Protein AF-A0A955BBE0-F1 (afdb_monomer_lite)

Radius of gyration: 16.42 Å; chains: 1; bounding box: 40×40×35 Å

Structure (mmCIF, N/CA/C/O backbone):
data_AF-A0A955B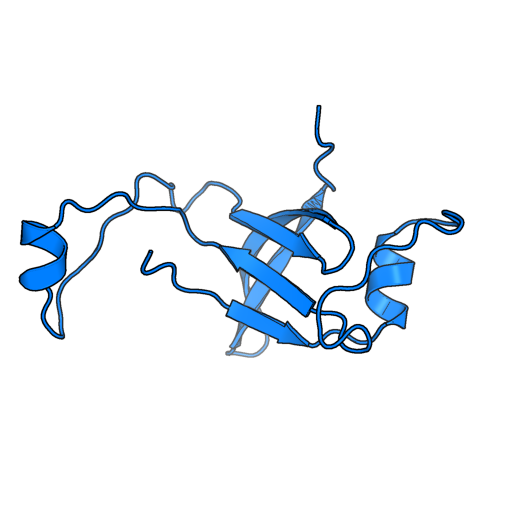BE0-F1
#
_entry.id   AF-A0A955BBE0-F1
#
loop_
_atom_site.group_PDB
_atom_site.id
_atom_site.type_symbol
_atom_site.label_atom_id
_atom_site.label_alt_id
_atom_site.label_comp_id
_atom_site.label_asym_id
_atom_site.label_entity_id
_atom_site.label_seq_id
_atom_site.pdbx_PDB_ins_code
_atom_site.Cartn_x
_atom_site.Cartn_y
_atom_site.Cartn_z
_atom_site.occupancy
_atom_site.B_iso_or_equiv
_atom_site.auth_seq_id
_atom_site.auth_comp_id
_atom_site.auth_asym_id
_atom_site.auth_atom_id
_atom_site.pdbx_PDB_model_num
ATOM 1 N N . ASP A 1 1 ? 2.614 13.674 5.579 1.00 42.16 1 ASP A N 1
ATOM 2 C CA . ASP A 1 1 ? 2.360 12.401 4.879 1.00 42.16 1 ASP A CA 1
ATOM 3 C C . ASP A 1 1 ? 2.044 11.281 5.849 1.00 42.16 1 ASP A C 1
ATOM 5 O O . ASP A 1 1 ? 2.932 10.797 6.539 1.00 42.16 1 ASP A O 1
ATOM 9 N N . ALA A 1 2 ? 0.774 10.891 5.936 1.00 33.00 2 ALA A N 1
ATOM 10 C CA . ALA A 1 2 ? 0.341 9.719 6.693 1.00 33.00 2 ALA A CA 1
ATOM 11 C C . ALA A 1 2 ? -0.046 8.607 5.707 1.00 33.00 2 ALA A C 1
ATOM 13 O O . ALA A 1 2 ? -1.219 8.302 5.515 1.00 33.00 2 ALA A O 1
ATOM 14 N N . ALA A 1 3 ? 0.953 8.032 5.036 1.00 38.94 3 ALA A N 1
ATOM 15 C CA . ALA A 1 3 ? 0.762 6.855 4.198 1.00 38.94 3 ALA A CA 1
ATOM 16 C C . ALA A 1 3 ? 0.893 5.593 5.062 1.00 38.94 3 ALA A C 1
ATOM 18 O O . ALA A 1 3 ? 1.896 5.391 5.750 1.00 38.94 3 ALA A O 1
ATOM 19 N N . GLY A 1 4 ? -0.124 4.731 5.035 1.00 35.12 4 GLY A N 1
ATOM 20 C CA . GLY A 1 4 ? -0.037 3.401 5.633 1.00 35.12 4 GLY A CA 1
ATOM 21 C C . GLY A 1 4 ? 0.983 2.561 4.867 1.00 35.12 4 GLY A C 1
ATOM 22 O O . GLY A 1 4 ? 0.684 2.071 3.780 1.00 35.12 4 GLY A O 1
ATOM 23 N N . ARG A 1 5 ? 2.185 2.406 5.427 1.00 45.22 5 ARG A N 1
ATOM 24 C CA . ARG A 1 5 ? 3.287 1.646 4.832 1.00 45.22 5 ARG A CA 1
ATOM 25 C C . ARG A 1 5 ? 3.355 0.246 5.441 1.00 45.22 5 ARG A C 1
ATOM 27 O O . ARG A 1 5 ? 3.431 0.090 6.658 1.00 45.22 5 ARG A O 1
ATOM 34 N N . LEU A 1 6 ? 3.309 -0.775 4.589 1.00 46.03 6 LEU A N 1
ATOM 35 C CA . LEU A 1 6 ? 3.595 -2.160 4.963 1.00 46.03 6 LEU A CA 1
ATOM 36 C C . LEU A 1 6 ? 5.000 -2.508 4.473 1.00 46.03 6 LEU A C 1
ATOM 38 O O . LEU A 1 6 ? 5.219 -2.624 3.269 1.00 46.03 6 LEU A O 1
ATOM 42 N N . ASP A 1 7 ? 5.932 -2.676 5.409 1.00 55.00 7 ASP A N 1
ATOM 43 C CA . ASP A 1 7 ? 7.294 -3.125 5.123 1.00 55.00 7 ASP A CA 1
ATOM 44 C C . ASP A 1 7 ? 7.431 -4.625 5.411 1.00 55.00 7 ASP A C 1
ATOM 46 O O . ASP A 1 7 ? 7.167 -5.098 6.521 1.00 55.00 7 ASP A O 1
ATOM 50 N N . TRP A 1 8 ? 7.882 -5.385 4.412 1.00 56.72 8 TRP A N 1
ATOM 51 C CA . TRP A 1 8 ? 8.303 -6.774 4.592 1.00 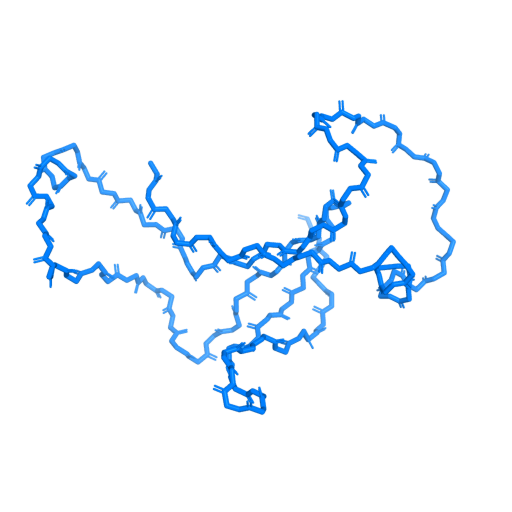56.72 8 TRP A CA 1
ATOM 52 C C . TRP A 1 8 ? 9.811 -6.898 4.397 1.00 56.72 8 TRP A C 1
ATOM 54 O O . TRP A 1 8 ? 10.351 -6.449 3.388 1.00 56.72 8 TRP A O 1
ATOM 64 N N . ALA A 1 9 ? 10.487 -7.564 5.335 1.00 56.72 9 ALA A N 1
ATOM 65 C CA . ALA A 1 9 ? 11.863 -8.009 5.144 1.00 56.72 9 ALA A CA 1
ATOM 66 C C . ALA A 1 9 ? 11.876 -9.262 4.256 1.00 56.72 9 ALA A C 1
ATOM 68 O O . ALA A 1 9 ? 11.284 -10.285 4.612 1.00 56.72 9 ALA A O 1
ATOM 69 N N . LEU A 1 10 ? 12.537 -9.182 3.101 1.00 56.06 10 LEU A N 1
ATOM 70 C CA . LEU A 1 10 ? 12.736 -10.308 2.194 1.00 56.06 10 LEU A CA 1
ATOM 71 C C . LEU A 1 10 ? 14.195 -10.792 2.251 1.00 56.06 10 LEU A C 1
ATOM 73 O O . LEU A 1 10 ? 15.112 -9.976 2.350 1.00 56.06 10 LEU A O 1
ATOM 77 N N . PRO A 1 11 ? 14.447 -12.110 2.147 1.00 60.34 11 PRO A N 1
ATOM 78 C CA . PRO A 1 11 ? 15.795 -12.634 1.941 1.00 60.34 11 PRO A CA 1
ATOM 79 C C . PRO A 1 11 ? 16.407 -12.122 0.628 1.00 60.34 11 PRO A C 1
ATOM 81 O O . PRO A 1 11 ? 15.725 -12.038 -0.396 1.00 60.34 11 PRO A O 1
ATOM 84 N N . VAL A 1 12 ? 17.710 -11.826 0.633 1.00 55.06 12 VAL A N 1
ATOM 85 C CA . VAL A 1 12 ? 18.421 -11.197 -0.500 1.00 55.06 12 VAL A CA 1
ATOM 86 C C . VAL A 1 12 ? 18.306 -11.991 -1.804 1.00 55.06 12 VAL A C 1
ATOM 88 O O . VAL A 1 12 ? 18.025 -11.447 -2.872 1.00 55.06 12 VAL A O 1
ATOM 91 N N . GLU A 1 13 ? 18.432 -13.303 -1.681 1.00 54.66 13 GLU A N 1
ATOM 92 C CA . GLU A 1 13 ? 18.268 -14.318 -2.723 1.00 54.66 13 GLU A CA 1
ATOM 93 C C . GLU A 1 13 ? 16.914 -14.251 -3.459 1.00 54.66 13 GLU A C 1
ATOM 95 O O . GLU A 1 13 ? 16.831 -14.576 -4.645 1.00 54.66 13 GLU A O 1
ATOM 100 N N . TRP A 1 14 ? 15.842 -13.799 -2.800 1.00 63.16 14 TRP A N 1
ATOM 101 C CA . TRP A 1 14 ? 14.526 -13.680 -3.434 1.00 63.16 14 TRP A CA 1
ATOM 102 C C . TRP A 1 14 ? 14.438 -12.458 -4.346 1.00 63.16 14 TRP A C 1
ATOM 104 O O . TRP A 1 14 ? 13.886 -12.561 -5.441 1.00 63.16 14 TRP A O 1
ATOM 114 N N . LEU A 1 15 ? 15.032 -11.327 -3.952 1.00 58.19 15 LEU A N 1
ATOM 115 C CA . LEU A 1 15 ? 15.087 -10.142 -4.813 1.00 58.19 15 LEU A CA 1
ATOM 116 C C . LEU A 1 15 ? 15.961 -10.378 -6.050 1.00 58.19 15 LEU A C 1
ATOM 118 O O . LEU A 1 15 ? 15.612 -9.897 -7.127 1.00 58.19 15 LEU A O 1
ATOM 122 N N . GLN A 1 16 ? 17.045 -11.150 -5.934 1.00 54.50 16 GLN A N 1
ATOM 123 C CA . GLN A 1 16 ? 17.904 -11.518 -7.070 1.00 54.50 16 GLN A CA 1
ATOM 124 C C . GLN A 1 16 ? 17.182 -12.425 -8.074 1.00 54.50 16 GLN A C 1
ATOM 126 O O . GLN A 1 16 ? 17.300 -12.241 -9.282 1.00 54.50 16 GLN A O 1
ATOM 131 N N . ARG A 1 17 ? 16.358 -13.363 -7.591 1.00 58.03 17 ARG A N 1
ATOM 132 C CA . ARG A 1 17 ? 15.523 -14.209 -8.461 1.00 58.03 17 ARG A CA 1
ATOM 133 C C . ARG A 1 17 ? 14.413 -13.427 -9.159 1.00 58.03 17 ARG A C 1
ATOM 135 O O . ARG A 1 17 ? 14.071 -13.765 -10.287 1.00 58.03 17 ARG A O 1
ATOM 142 N N . LEU A 1 18 ? 13.885 -12.384 -8.518 1.00 59.66 18 LEU A N 1
ATOM 143 C CA . LEU A 1 18 ? 12.947 -11.443 -9.138 1.00 59.66 18 LEU A CA 1
ATOM 144 C C . LEU A 1 18 ? 13.634 -10.483 -10.128 1.00 59.66 18 LEU A C 1
ATOM 146 O O . LEU A 1 18 ? 12.942 -9.860 -10.922 1.00 59.66 18 LEU A O 1
ATOM 150 N N . ALA A 1 19 ? 14.966 -10.336 -10.072 1.00 53.78 19 ALA A N 1
ATOM 151 C CA . ALA A 1 19 ? 15.726 -9.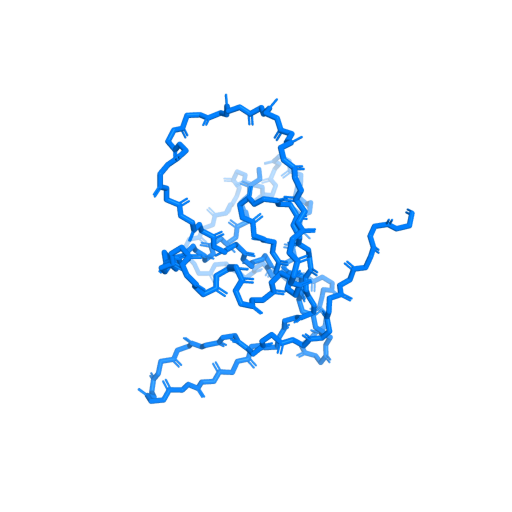394 -10.906 1.00 53.78 19 ALA A CA 1
ATOM 152 C C . ALA A 1 19 ? 16.030 -9.918 -12.302 1.00 53.78 19 ALA A C 1
ATOM 154 O O . ALA A 1 19 ? 16.398 -9.124 -13.151 1.00 53.78 19 ALA A O 1
ATOM 155 N N . GLY A 1 20 ? 15.881 -11.226 -12.530 1.00 43.28 20 GLY A N 1
ATOM 156 C CA . GLY A 1 20 ? 16.151 -11.833 -13.826 1.00 43.28 20 GLY A CA 1
ATOM 157 C C . GLY A 1 20 ? 17.540 -11.481 -14.364 1.00 43.28 20 GLY A C 1
ATOM 158 O O . GLY A 1 20 ? 17.630 -10.701 -15.292 1.00 43.28 20 GLY A O 1
ATOM 159 N N . SER A 1 21 ? 18.584 -12.143 -13.852 1.00 46.66 21 SER A N 1
ATOM 160 C CA . SER A 1 21 ? 19.934 -12.163 -14.445 1.00 46.66 21 SER A CA 1
ATOM 161 C C . SER A 1 21 ? 20.719 -10.838 -14.406 1.00 46.66 21 SER A C 1
ATOM 163 O O . SER A 1 21 ? 20.308 -9.834 -14.961 1.00 46.66 21 SER A O 1
ATOM 165 N N . GLU A 1 22 ? 21.891 -10.899 -13.764 1.00 48.62 22 GLU A N 1
ATOM 166 C CA . GLU A 1 22 ? 23.075 -10.034 -13.929 1.00 48.62 22 GLU A CA 1
ATOM 167 C C . GLU A 1 22 ? 22.835 -8.565 -14.338 1.00 48.62 22 GLU A C 1
ATOM 169 O O . GLU A 1 22 ? 22.886 -8.216 -15.513 1.00 48.62 22 GLU A O 1
ATOM 174 N N . ALA A 1 23 ? 22.688 -7.680 -13.348 1.00 39.00 23 ALA A N 1
ATOM 175 C CA . ALA A 1 23 ? 22.961 -6.257 -13.526 1.00 39.00 23 ALA A CA 1
ATOM 176 C C . ALA A 1 23 ? 24.075 -5.843 -12.557 1.00 39.00 23 ALA A C 1
ATOM 178 O O . ALA A 1 23 ? 23.952 -5.967 -11.336 1.00 39.00 23 ALA A O 1
ATOM 179 N N . GLU A 1 24 ? 25.196 -5.439 -13.147 1.00 39.53 24 GLU A N 1
ATOM 180 C CA . GLU A 1 24 ? 26.420 -4.997 -12.496 1.00 39.53 24 GLU A CA 1
ATOM 181 C C . GLU A 1 24 ? 26.246 -3.651 -11.766 1.00 39.53 24 GLU A C 1
ATOM 183 O O . GLU A 1 24 ? 25.490 -2.782 -12.189 1.00 39.53 24 GLU A O 1
ATOM 188 N N . HIS A 1 25 ? 26.986 -3.528 -10.658 1.00 46.59 25 HIS A N 1
ATOM 189 C CA . HIS A 1 25 ? 27.330 -2.351 -9.847 1.00 46.59 25 HIS A CA 1
ATOM 190 C C . HIS A 1 25 ? 26.776 -0.965 -10.242 1.00 46.59 25 HIS A C 1
ATOM 192 O O . HIS A 1 25 ? 27.215 -0.346 -11.210 1.00 46.59 25 HIS A O 1
ATOM 198 N N . GLY A 1 26 ? 25.983 -0.391 -9.332 1.00 34.12 26 GLY A N 1
ATOM 199 C CA . GLY A 1 26 ? 25.752 1.048 -9.201 1.00 34.12 26 GLY A CA 1
ATOM 200 C C . GLY A 1 26 ? 25.508 1.404 -7.732 1.00 34.12 26 GLY A C 1
ATOM 201 O O . GLY A 1 26 ? 24.522 0.980 -7.142 1.00 34.12 26 GLY A O 1
ATOM 202 N N . GLU A 1 27 ? 26.450 2.123 -7.128 1.00 41.09 27 GLU A N 1
ATOM 203 C CA . GLU A 1 27 ? 26.542 2.405 -5.694 1.00 41.09 27 GLU A CA 1
ATOM 204 C C . GLU A 1 27 ? 25.863 3.735 -5.330 1.00 41.09 27 GLU A C 1
ATOM 206 O O . GLU A 1 27 ? 26.300 4.776 -5.807 1.00 41.09 27 GLU A O 1
ATOM 211 N N . GLN A 1 28 ? 24.844 3.710 -4.458 1.00 38.53 28 GLN A N 1
ATOM 212 C CA . GLN A 1 28 ? 24.451 4.821 -3.572 1.00 38.53 28 GLN A CA 1
ATOM 213 C C . GLN A 1 28 ? 23.729 4.267 -2.327 1.00 38.53 28 GLN A C 1
ATOM 215 O O . GLN A 1 28 ? 22.593 3.806 -2.398 1.00 38.53 28 GLN A O 1
ATOM 220 N N . ALA A 1 29 ? 24.412 4.308 -1.178 1.00 37.09 29 ALA A N 1
ATOM 221 C CA . ALA A 1 29 ? 23.925 3.828 0.115 1.00 37.09 29 ALA A CA 1
ATOM 222 C C . ALA A 1 29 ? 23.355 4.974 0.975 1.00 37.09 29 ALA A C 1
ATOM 224 O O . ALA A 1 29 ? 24.083 5.880 1.383 1.00 37.09 29 ALA A O 1
ATOM 225 N N . GLY A 1 30 ? 22.054 4.901 1.279 1.00 36.66 30 GLY A N 1
ATOM 226 C CA . GLY A 1 30 ? 21.420 5.497 2.465 1.00 36.66 30 GLY A CA 1
ATOM 227 C C . GLY A 1 30 ? 21.328 4.457 3.598 1.00 36.66 30 GLY A C 1
ATOM 228 O O . GLY A 1 30 ? 21.516 3.266 3.338 1.00 36.66 30 GLY A O 1
ATOM 229 N N . PRO A 1 31 ? 21.109 4.870 4.860 1.00 41.53 31 PRO A N 1
ATOM 230 C CA . PRO A 1 31 ? 21.484 4.078 6.031 1.00 41.53 31 PRO A CA 1
ATOM 231 C C . PRO A 1 31 ? 20.666 2.777 6.160 1.00 41.53 31 PRO A C 1
ATOM 233 O O . PRO A 1 31 ? 19.454 2.781 5.970 1.00 41.53 31 PRO A O 1
ATOM 236 N N . ASP A 1 32 ? 21.384 1.695 6.498 1.00 42.12 32 ASP A N 1
ATOM 237 C CA . ASP A 1 32 ? 21.001 0.268 6.601 1.00 42.12 32 ASP A CA 1
ATOM 238 C C . ASP A 1 32 ? 20.867 -0.548 5.295 1.00 42.12 32 ASP A C 1
ATOM 240 O O . ASP A 1 32 ? 19.936 -1.322 5.081 1.00 42.12 32 ASP A O 1
ATOM 244 N N . SER A 1 33 ? 21.903 -0.486 4.451 1.00 46.53 33 SER A N 1
ATOM 245 C CA . SER A 1 33 ? 22.081 -1.292 3.222 1.00 46.53 33 SER A CA 1
ATOM 246 C C . SER A 1 33 ? 22.365 -2.801 3.437 1.00 46.53 33 SER A C 1
ATOM 248 O O . SER A 1 33 ? 23.159 -3.395 2.712 1.00 46.53 33 SER A O 1
ATOM 250 N N . SER A 1 34 ? 21.742 -3.451 4.425 1.00 47.91 34 SER A N 1
ATOM 251 C CA . SER A 1 34 ? 21.792 -4.924 4.583 1.00 47.91 34 SER A CA 1
ATOM 252 C C . SER A 1 34 ? 20.417 -5.592 4.616 1.00 47.91 34 SER A C 1
ATOM 254 O O . SER A 1 34 ? 20.321 -6.818 4.696 1.00 47.91 34 SER A O 1
ATOM 256 N N . ALA A 1 35 ? 19.347 -4.802 4.527 1.00 51.31 35 ALA A N 1
ATOM 257 C CA . ALA A 1 35 ? 17.989 -5.291 4.633 1.00 51.31 35 ALA A CA 1
ATOM 258 C C . ALA A 1 35 ? 17.211 -5.027 3.338 1.00 51.31 35 ALA A C 1
ATOM 260 O O . ALA A 1 35 ? 16.949 -3.899 2.928 1.00 51.31 35 ALA A O 1
ATOM 261 N N . ASN A 1 36 ? 16.846 -6.125 2.682 1.00 70.44 36 ASN A N 1
ATOM 262 C CA . ASN A 1 36 ? 16.141 -6.133 1.413 1.00 70.44 36 ASN A CA 1
ATOM 263 C C . ASN A 1 36 ? 14.637 -6.009 1.662 1.00 70.44 36 ASN A C 1
ATOM 265 O O . ASN A 1 36 ? 13.935 -7.005 1.841 1.00 70.44 36 ASN A O 1
ATOM 269 N N . TRP A 1 37 ? 14.143 -4.776 1.722 1.00 77.25 37 TRP A N 1
ATOM 270 C CA . TRP A 1 37 ? 12.727 -4.506 1.959 1.00 77.25 37 TRP A CA 1
ATOM 271 C C . TRP A 1 37 ? 11.931 -4.388 0.659 1.00 77.25 37 TRP A C 1
ATOM 273 O O . TRP A 1 37 ? 12.437 -3.936 -0.371 1.00 77.25 37 TRP A O 1
ATOM 283 N N . LEU A 1 38 ? 10.660 -4.780 0.734 1.00 84.38 38 LEU A N 1
ATOM 284 C CA . LEU A 1 38 ? 9.642 -4.453 -0.257 1.00 84.38 38 LEU A CA 1
ATOM 285 C C . LEU A 1 38 ? 8.590 -3.572 0.417 1.00 84.38 38 LEU A C 1
ATOM 287 O O . LEU A 1 38 ? 7.987 -3.987 1.410 1.00 84.38 38 LEU A O 1
ATOM 291 N N . SER A 1 39 ? 8.378 -2.384 -0.141 1.00 89.12 39 SER A N 1
ATOM 292 C CA . SER A 1 39 ? 7.333 -1.453 0.276 1.00 89.12 39 SER A CA 1
ATOM 293 C C . SER A 1 39 ? 6.158 -1.538 -0.690 1.00 89.12 39 SER A C 1
ATOM 295 O O . SER A 1 39 ? 6.355 -1.579 -1.905 1.00 89.12 39 SER A O 1
ATOM 297 N N . VAL A 1 40 ? 4.939 -1.555 -0.159 1.00 88.56 40 VAL A N 1
ATOM 298 C CA . VAL A 1 40 ? 3.708 -1.422 -0.946 1.00 88.56 40 VAL A CA 1
ATOM 299 C C . VAL A 1 40 ? 2.892 -0.296 -0.338 1.00 88.56 40 VAL A C 1
ATOM 301 O O . VAL A 1 40 ? 2.535 -0.351 0.841 1.00 88.56 40 VAL A O 1
ATOM 304 N N . GLU A 1 41 ? 2.602 0.715 -1.146 1.00 84.12 41 GLU A N 1
ATOM 305 C CA . GLU A 1 41 ? 1.781 1.855 -0.755 1.00 84.12 41 GLU A CA 1
ATOM 306 C C . GLU A 1 41 ? 0.366 1.681 -1.314 1.00 84.12 41 GLU A C 1
ATOM 308 O O . GLU A 1 41 ? 0.199 1.268 -2.462 1.00 84.12 41 GLU A O 1
ATOM 313 N N . LEU A 1 42 ? -0.656 1.945 -0.491 1.00 84.19 42 LEU A N 1
ATOM 314 C CA . LEU A 1 42 ? -2.056 1.831 -0.910 1.00 84.19 42 LEU A CA 1
ATOM 315 C C . LEU A 1 42 ? -2.422 2.944 -1.900 1.00 84.19 42 LEU A C 1
ATOM 317 O O . LEU A 1 42 ? -2.886 2.674 -3.000 1.00 84.19 42 LEU A O 1
ATOM 321 N N . ALA A 1 43 ? -2.244 4.191 -1.476 1.00 82.50 43 ALA A N 1
ATOM 322 C CA . ALA A 1 43 ? -2.294 5.368 -2.325 1.00 82.50 43 ALA A CA 1
ATOM 323 C C . ALA A 1 43 ? -1.837 6.594 -1.528 1.00 82.50 43 ALA A C 1
ATOM 325 O O . ALA A 1 43 ? -2.138 6.671 -0.329 1.00 82.50 43 ALA A O 1
ATOM 326 N N . PRO A 1 44 ? -1.203 7.571 -2.190 1.00 80.56 44 PRO A N 1
ATOM 327 C CA . PRO A 1 44 ? -0.996 8.879 -1.597 1.00 80.56 44 PRO A CA 1
ATOM 328 C C . PRO A 1 44 ? -2.344 9.591 -1.424 1.00 80.56 44 PRO A C 1
ATOM 330 O O . PRO A 1 44 ? -3.235 9.487 -2.269 1.00 80.56 44 PRO A O 1
ATOM 333 N N . VAL A 1 45 ? -2.484 10.343 -0.332 1.00 84.06 45 VAL A N 1
ATOM 334 C CA . VAL A 1 45 ? -3.643 11.206 -0.067 1.00 84.06 45 VAL A CA 1
ATOM 335 C C . VAL A 1 45 ? -3.132 12.574 0.348 1.00 84.06 45 VAL A C 1
ATOM 337 O O 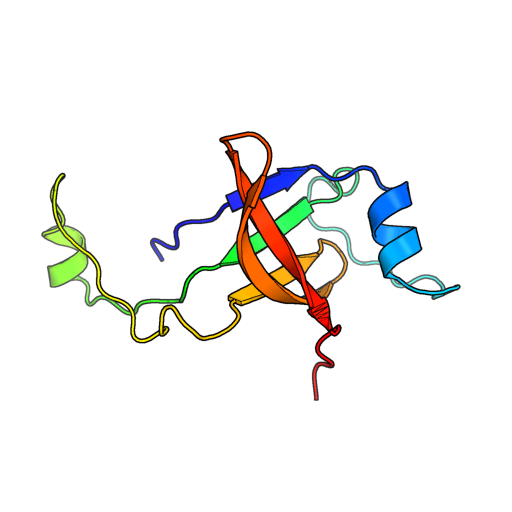. VAL A 1 45 ? -2.334 12.684 1.279 1.00 84.06 45 VAL A O 1
ATOM 340 N N . ALA A 1 46 ? -3.604 13.616 -0.332 1.00 81.88 46 ALA A N 1
ATOM 341 C CA . ALA A 1 46 ? -3.349 14.990 0.067 1.00 81.88 46 ALA A CA 1
ATOM 342 C C . ALA A 1 46 ? -4.431 15.438 1.056 1.00 81.88 46 ALA A C 1
ATOM 344 O O . ALA A 1 46 ? -5.618 15.419 0.734 1.00 81.88 46 ALA A O 1
ATOM 345 N N . LEU A 1 47 ? -4.007 15.850 2.247 1.00 83.81 47 LEU A N 1
ATOM 346 C CA . LEU A 1 47 ? -4.854 16.496 3.245 1.00 83.81 47 LEU A CA 1
ATOM 347 C C . LEU A 1 47 ? -4.342 17.919 3.455 1.00 83.81 47 LEU A C 1
ATOM 349 O O . LEU A 1 47 ? -3.128 18.139 3.456 1.00 83.81 47 LEU A O 1
ATOM 353 N N . ASP A 1 48 ? -5.254 18.873 3.626 1.00 85.12 48 ASP A N 1
ATOM 354 C CA . ASP A 1 48 ? -4.869 20.194 4.113 1.00 85.12 48 ASP A CA 1
ATOM 355 C C . ASP A 1 48 ? -4.538 20.152 5.615 1.00 85.12 48 ASP A C 1
ATOM 357 O O . ASP A 1 48 ? -4.807 19.171 6.316 1.00 85.12 48 ASP A O 1
ATOM 361 N N . GLU A 1 49 ? -3.896 21.214 6.098 1.00 85.31 49 GLU A N 1
ATOM 362 C CA . GLU A 1 49 ? -3.422 21.309 7.482 1.00 85.31 49 GLU A CA 1
ATOM 363 C C . GLU A 1 49 ? -4.575 21.176 8.487 1.00 85.31 49 GLU A C 1
ATOM 365 O O . GLU A 1 49 ? -4.476 20.403 9.437 1.00 85.31 49 GLU A O 1
ATOM 370 N N . ALA A 1 50 ? -5.707 21.834 8.220 1.00 84.75 50 ALA A N 1
ATOM 371 C CA . ALA A 1 50 ? -6.881 21.780 9.086 1.00 84.75 50 ALA A CA 1
ATOM 372 C C . ALA A 1 50 ? -7.467 20.361 9.196 1.00 84.75 50 ALA A C 1
ATOM 374 O O . ALA A 1 50 ? -7.793 19.911 10.294 1.00 84.75 50 ALA A O 1
ATOM 375 N N . SER A 1 51 ? -7.566 19.635 8.078 1.00 80.00 51 SER A N 1
ATOM 376 C CA . SER A 1 51 ? -8.045 18.250 8.061 1.00 80.00 51 SER A CA 1
ATOM 377 C C . SER A 1 51 ? -7.113 17.338 8.852 1.00 80.00 51 SER A C 1
ATOM 379 O O . SER A 1 51 ? -7.585 16.497 9.614 1.00 80.00 51 SER A O 1
ATOM 381 N N . LEU A 1 52 ? -5.796 17.529 8.717 1.00 84.88 52 LEU A N 1
ATOM 382 C CA . LEU A 1 52 ? -4.789 16.750 9.436 1.00 84.88 52 LEU A CA 1
ATOM 383 C C . LEU A 1 52 ? -4.860 16.970 10.955 1.00 84.88 52 LEU A C 1
ATOM 385 O O . LEU A 1 52 ? -4.793 16.003 11.710 1.00 84.88 52 LEU A O 1
ATOM 389 N N . GLU A 1 53 ? -5.011 18.219 11.400 1.00 84.69 53 GLU A N 1
ATOM 390 C CA . GLU A 1 53 ? -5.141 18.569 12.822 1.00 84.69 53 GLU A CA 1
ATOM 391 C C . GLU A 1 53 ? -6.432 18.034 13.453 1.00 84.69 53 GLU A C 1
ATOM 393 O O . GLU A 1 53 ? -6.475 17.791 14.659 1.00 84.69 53 GLU A O 1
ATOM 398 N N . SER A 1 54 ? -7.472 17.837 12.642 1.00 83.56 54 SER A N 1
ATOM 399 C CA . SER A 1 54 ? -8.780 17.355 13.089 1.00 83.56 54 SER A CA 1
ATOM 400 C C . SER A 1 54 ? -8.930 15.830 13.140 1.00 83.56 54 SER A C 1
ATOM 402 O O . SER A 1 54 ? -9.995 15.361 13.523 1.00 83.56 54 SER A O 1
ATOM 404 N N . LEU A 1 55 ? -7.905 15.059 12.749 1.00 86.19 55 LEU A N 1
ATOM 405 C CA . LEU A 1 55 ? -7.995 13.596 12.687 1.00 86.19 55 LEU A CA 1
ATOM 406 C C . LEU A 1 55 ? -8.155 12.958 14.071 1.00 86.19 55 LEU A C 1
ATOM 408 O O . LEU A 1 55 ? -7.323 13.138 14.965 1.00 86.19 55 LEU A O 1
ATOM 412 N N . GLU A 1 56 ? -9.157 12.094 14.196 1.00 84.25 56 GLU A N 1
ATOM 413 C CA . GLU A 1 56 ? -9.442 11.325 15.401 1.00 84.25 56 GLU A CA 1
ATOM 414 C C . GLU A 1 56 ? -9.444 9.808 15.147 1.00 84.25 56 GLU A C 1
ATOM 416 O O . GLU A 1 56 ? -9.544 9.297 14.026 1.00 84.25 56 GLU A O 1
ATOM 421 N N . VAL A 1 57 ? -9.317 9.034 16.231 1.00 87.62 57 VAL A N 1
ATOM 422 C CA . VAL A 1 57 ? -9.410 7.571 16.156 1.00 87.62 57 VAL A CA 1
ATOM 423 C C . VAL A 1 57 ? -10.820 7.174 15.727 1.00 87.62 57 VAL A C 1
ATOM 425 O O . VAL A 1 57 ? -11.781 7.374 16.465 1.00 87.62 57 VAL A O 1
ATOM 428 N N . GLY A 1 58 ? -10.917 6.521 14.571 1.00 85.88 58 GLY A N 1
ATOM 429 C CA . GLY A 1 58 ? -12.184 6.080 13.986 1.00 85.88 58 GLY A CA 1
ATOM 430 C C . GLY A 1 58 ? -12.502 6.758 12.657 1.00 85.88 58 GLY A C 1
ATOM 431 O O . GLY A 1 58 ? -13.347 6.245 11.923 1.00 85.88 58 GLY A O 1
ATOM 432 N N . ASP A 1 59 ? -11.792 7.836 12.320 1.00 84.31 59 ASP A N 1
ATOM 433 C CA . ASP A 1 59 ? -11.952 8.511 11.039 1.00 84.31 59 ASP A CA 1
ATOM 434 C C . ASP A 1 59 ? -11.534 7.628 9.864 1.00 84.31 59 ASP A C 1
ATOM 436 O O . ASP A 1 59 ? -10.620 6.799 9.937 1.00 84.31 59 ASP A O 1
ATOM 440 N N . ILE A 1 60 ? -12.235 7.820 8.749 1.00 88.19 60 ILE A N 1
ATOM 441 C CA . ILE A 1 60 ? -12.025 7.077 7.511 1.00 88.19 60 ILE A CA 1
ATOM 442 C C . ILE A 1 60 ? -11.379 8.013 6.494 1.00 88.19 60 ILE A C 1
ATOM 444 O O . ILE A 1 60 ? -11.994 8.982 6.055 1.00 88.19 60 ILE A O 1
ATOM 448 N N . ILE A 1 61 ? -10.164 7.671 6.065 1.00 86.06 61 ILE A N 1
ATOM 449 C CA . ILE A 1 61 ? -9.466 8.361 4.978 1.00 86.06 61 ILE A CA 1
ATOM 450 C C . ILE A 1 61 ? -9.759 7.611 3.678 1.00 86.06 61 ILE A C 1
ATOM 452 O O . ILE A 1 61 ? -9.304 6.482 3.482 1.00 86.06 61 ILE A O 1
ATOM 456 N N . ALA A 1 62 ? -10.549 8.227 2.801 1.00 86.19 62 ALA A N 1
ATOM 457 C CA . ALA A 1 62 ? -10.793 7.710 1.461 1.00 86.19 62 ALA A CA 1
ATOM 458 C C . ALA A 1 62 ? -9.630 8.074 0.528 1.00 86.19 62 ALA A C 1
ATOM 460 O O . ALA A 1 62 ? -9.053 9.155 0.636 1.00 86.19 62 ALA A O 1
ATOM 461 N N . THR A 1 63 ? -9.303 7.176 -0.398 1.00 86.56 63 THR A N 1
ATOM 462 C CA . THR A 1 63 ? -8.320 7.420 -1.457 1.00 86.56 63 THR A CA 1
ATOM 463 C C . THR A 1 63 ? -8.994 7.235 -2.814 1.00 86.56 63 THR A C 1
ATOM 465 O O . THR A 1 63 ? -9.979 6.501 -2.925 1.00 86.56 63 THR A O 1
ATOM 468 N N . ASP A 1 64 ? -8.454 7.866 -3.856 1.00 83.94 64 ASP A N 1
ATOM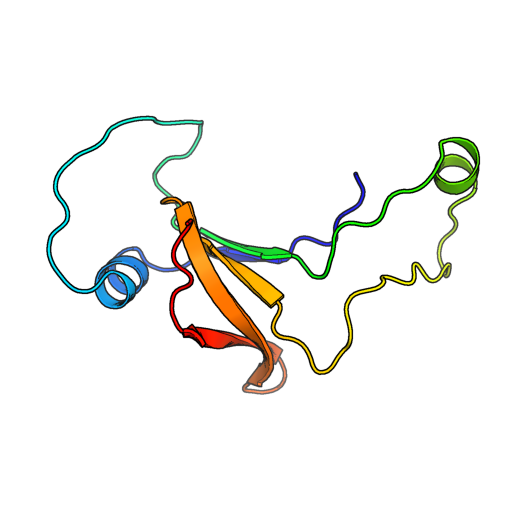 469 C CA . ASP A 1 64 ? -8.958 7.692 -5.226 1.00 83.94 64 ASP A CA 1
ATOM 470 C C . ASP A 1 64 ? -8.539 6.347 -5.849 1.00 83.94 64 ASP A C 1
ATOM 472 O O . ASP A 1 64 ? -8.975 5.992 -6.949 1.00 83.94 64 ASP A O 1
ATOM 476 N N . HIS A 1 65 ? -7.701 5.570 -5.153 1.00 85.50 65 HIS A N 1
ATOM 477 C CA . HIS A 1 65 ? -7.231 4.283 -5.649 1.00 85.50 65 HIS A CA 1
ATOM 478 C C . HIS A 1 65 ? -8.328 3.233 -5.543 1.00 85.50 65 HIS A C 1
ATOM 480 O O . HIS A 1 65 ? -8.795 2.870 -4.459 1.00 85.50 65 HIS A O 1
ATOM 486 N N . ARG A 1 66 ? -8.740 2.702 -6.691 1.00 86.19 66 ARG A N 1
ATOM 487 C CA . ARG A 1 66 ? -9.829 1.729 -6.738 1.00 86.19 66 ARG A CA 1
ATOM 488 C C . ARG A 1 66 ? -9.369 0.366 -6.229 1.00 86.19 66 ARG A C 1
ATOM 490 O O . ARG A 1 66 ? -8.275 -0.096 -6.534 1.00 86.19 66 ARG A O 1
ATOM 497 N N . CYS A 1 67 ? -10.262 -0.337 -5.531 1.00 84.12 67 CYS A N 1
ATOM 498 C CA . CYS A 1 67 ? -9.991 -1.678 -4.993 1.00 84.12 67 CYS A CA 1
ATOM 499 C C . CYS A 1 67 ? -9.656 -2.735 -6.064 1.00 84.12 67 CYS A C 1
ATOM 501 O O . CYS A 1 67 ? -9.094 -3.777 -5.732 1.00 84.12 67 CYS A O 1
ATOM 503 N N . ASP A 1 68 ? -10.030 -2.503 -7.324 1.00 85.38 68 ASP A N 1
ATOM 504 C CA . ASP A 1 68 ? -9.770 -3.396 -8.454 1.00 85.38 68 ASP A CA 1
ATOM 505 C C . ASP A 1 68 ? -8.481 -3.065 -9.224 1.00 85.38 68 ASP A C 1
ATOM 507 O O . ASP A 1 68 ? -8.110 -3.809 -10.133 1.00 85.38 68 ASP A O 1
ATOM 511 N N . GLN A 1 69 ? -7.774 -1.992 -8.855 1.00 89.69 69 GLN A N 1
ATOM 512 C CA . GLN A 1 69 ? -6.514 -1.596 -9.480 1.00 89.69 69 GLN A CA 1
ATOM 513 C C . GLN A 1 69 ? -5.301 -2.141 -8.713 1.00 89.69 69 GLN A C 1
ATOM 515 O O . GLN A 1 69 ? -5.301 -2.138 -7.476 1.00 89.69 69 GLN A O 1
ATOM 520 N N . PRO A 1 70 ? -4.242 -2.586 -9.418 1.00 92.31 70 PRO A N 1
ATOM 521 C CA . PRO A 1 70 ? -3.006 -2.988 -8.764 1.00 92.31 70 PRO A CA 1
ATOM 522 C C . PRO A 1 70 ? -2.375 -1.807 -8.020 1.00 92.31 70 PRO A C 1
ATOM 524 O O . PRO A 1 70 ? -2.385 -0.677 -8.498 1.00 92.31 70 PRO A O 1
ATOM 527 N N . LEU A 1 71 ? -1.796 -2.096 -6.860 1.00 91.88 71 LEU A N 1
ATOM 528 C CA . LEU A 1 71 ? -0.868 -1.218 -6.158 1.00 91.88 71 LEU A CA 1
ATOM 529 C C . LEU A 1 71 ? 0.503 -1.247 -6.832 1.00 91.88 71 LEU A C 1
ATOM 531 O O . LEU A 1 71 ? 0.796 -2.140 -7.631 1.00 91.88 71 LEU A O 1
ATOM 535 N N . VAL A 1 72 ? 1.370 -0.321 -6.435 1.00 91.44 72 VAL A N 1
ATOM 536 C CA . VAL A 1 72 ? 2.785 -0.344 -6.808 1.00 91.44 72 VAL A CA 1
ATOM 537 C C . VAL A 1 72 ? 3.598 -0.867 -5.630 1.00 91.44 72 VAL A C 1
ATOM 539 O O . VAL A 1 72 ? 3.560 -0.317 -4.529 1.00 91.44 72 VAL A O 1
ATOM 542 N N . ALA A 1 73 ? 4.341 -1.945 -5.864 1.00 90.94 73 ALA A N 1
ATOM 543 C CA . ALA A 1 73 ? 5.352 -2.435 -4.940 1.00 90.94 73 ALA A CA 1
ATOM 544 C C . ALA A 1 73 ? 6.730 -1.943 -5.382 1.00 90.94 73 ALA A C 1
ATOM 546 O O . ALA A 1 73 ? 7.068 -2.080 -6.556 1.00 90.94 73 ALA A O 1
ATOM 547 N N . ARG A 1 74 ? 7.529 -1.415 -4.454 1.00 91.44 74 ARG A N 1
ATOM 548 C CA . ARG A 1 74 ? 8.894 -0.937 -4.701 1.00 91.44 74 ARG A CA 1
ATOM 549 C C . ARG A 1 74 ? 9.889 -1.712 -3.846 1.00 91.44 74 ARG A C 1
ATOM 551 O O . ARG A 1 74 ? 9.734 -1.781 -2.624 1.00 91.44 74 ARG A O 1
ATOM 558 N N . SER A 1 75 ? 10.898 -2.303 -4.475 1.00 88.56 75 SER A N 1
ATOM 559 C CA . SER A 1 75 ? 12.017 -2.941 -3.775 1.00 88.56 75 SER A CA 1
ATOM 560 C C . SER A 1 75 ? 13.081 -1.922 -3.368 1.00 88.56 75 SER A C 1
ATOM 562 O O . SER A 1 75 ? 13.139 -0.810 -3.892 1.00 88.56 75 SER A O 1
ATOM 564 N N . ALA A 1 76 ? 13.944 -2.314 -2.431 1.00 84.00 76 ALA A N 1
ATOM 565 C CA . ALA A 1 76 ? 15.044 -1.481 -1.941 1.00 84.00 76 ALA A CA 1
ATOM 566 C C . ALA A 1 76 ? 16.010 -0.998 -3.043 1.00 84.00 76 ALA A C 1
ATOM 568 O O . ALA A 1 76 ? 16.594 0.070 -2.910 1.00 84.00 76 ALA A O 1
ATOM 569 N N . ASP A 1 77 ? 16.147 -1.752 -4.135 1.00 81.88 77 ASP A N 1
ATOM 570 C CA . ASP A 1 77 ? 16.972 -1.403 -5.299 1.00 81.88 77 ASP A CA 1
ATOM 571 C C . ASP A 1 77 ? 16.206 -0.639 -6.396 1.00 81.88 77 ASP A C 1
ATOM 573 O O . ASP A 1 77 ? 16.694 -0.495 -7.512 1.00 81.88 77 ASP A O 1
ATOM 577 N N . GLY A 1 78 ? 14.998 -0.155 -6.094 1.00 84.94 78 GLY A N 1
ATOM 578 C CA . GLY A 1 78 ? 14.239 0.744 -6.961 1.00 84.94 78 GLY A CA 1
ATOM 579 C C . GLY A 1 78 ? 13.335 0.067 -7.991 1.00 84.94 78 GLY A C 1
ATOM 580 O O . GLY A 1 78 ? 12.565 0.767 -8.644 1.00 84.94 78 GLY A O 1
ATOM 581 N N . ARG A 1 79 ? 13.344 -1.266 -8.116 1.00 86.81 79 ARG A N 1
ATOM 582 C CA . ARG A 1 79 ? 12.431 -1.963 -9.038 1.00 86.81 79 ARG A CA 1
ATOM 583 C C . ARG A 1 79 ? 10.982 -1.829 -8.588 1.00 86.81 79 ARG A C 1
ATOM 585 O O . ARG A 1 79 ? 10.671 -1.898 -7.395 1.00 86.81 79 ARG A O 1
ATOM 592 N N . THR A 1 80 ? 10.092 -1.673 -9.560 1.00 92.00 80 THR A N 1
ATOM 593 C CA . THR A 1 80 ? 8.658 -1.495 -9.343 1.00 92.00 80 THR A CA 1
ATOM 594 C C . THR A 1 80 ? 7.866 -2.653 -9.941 1.00 92.00 80 THR A C 1
ATOM 596 O O . THR A 1 80 ? 8.217 -3.214 -10.978 1.00 92.00 80 THR A O 1
ATOM 599 N N . PHE A 1 81 ? 6.788 -3.046 -9.265 1.00 92.50 81 PHE A N 1
ATOM 600 C CA . PHE A 1 81 ? 5.927 -4.154 -9.676 1.00 92.50 81 PHE A CA 1
ATOM 601 C C . PHE A 1 81 ? 4.460 -3.804 -9.461 1.00 92.50 81 PHE A C 1
ATOM 603 O O . PHE A 1 81 ? 4.112 -3.161 -8.467 1.00 92.50 81 PHE A O 1
ATOM 610 N N . ALA A 1 82 ? 3.589 -4.321 -10.325 1.00 93.56 82 ALA A N 1
ATOM 611 C CA . ALA A 1 82 ? 2.162 -4.368 -10.038 1.00 93.56 82 ALA A CA 1
ATOM 612 C C . ALA A 1 82 ? 1.898 -5.306 -8.846 1.00 93.56 82 ALA A C 1
ATOM 614 O O . ALA A 1 82 ? 2.453 -6.405 -8.767 1.00 93.56 82 ALA A O 1
ATOM 615 N N . ALA A 1 83 ? 1.035 -4.905 -7.917 1.00 93.50 83 ALA A N 1
ATOM 616 C CA . ALA A 1 83 ? 0.786 -5.617 -6.668 1.00 93.50 83 ALA A CA 1
ATOM 617 C C . ALA A 1 83 ? -0.712 -5.754 -6.371 1.00 93.50 83 ALA A C 1
ATOM 619 O O . ALA A 1 83 ? -1.449 -4.778 -6.336 1.00 93.50 83 ALA A O 1
ATOM 620 N N . PHE A 1 84 ? -1.174 -6.971 -6.087 1.00 92.19 84 PHE A N 1
ATOM 621 C CA . PHE A 1 84 ? -2.584 -7.241 -5.789 1.00 92.19 84 PHE A CA 1
ATOM 622 C C . PHE A 1 84 ? -2.751 -7.688 -4.338 1.00 92.19 84 PHE A C 1
ATOM 624 O O . PHE A 1 84 ? -2.167 -8.700 -3.936 1.00 92.19 84 PHE A O 1
ATOM 631 N N . ILE A 1 85 ? -3.559 -6.961 -3.558 1.00 91.25 85 ILE A N 1
ATOM 632 C CA . ILE A 1 85 ? -3.889 -7.343 -2.179 1.00 91.25 85 ILE A CA 1
ATOM 633 C C . ILE A 1 85 ? -4.698 -8.643 -2.188 1.00 91.25 85 ILE A C 1
ATOM 635 O O . ILE A 1 85 ? -5.627 -8.828 -2.970 1.00 91.25 85 ILE A O 1
ATOM 639 N N . GLY A 1 86 ? -4.373 -9.536 -1.262 1.00 91.06 86 GLY A N 1
ATOM 640 C CA . GLY A 1 86 ? -5.147 -10.734 -0.993 1.00 91.06 86 GLY A CA 1
ATOM 641 C C . GLY A 1 86 ? -4.848 -11.306 0.386 1.00 91.06 86 GLY A C 1
ATOM 642 O O . GLY A 1 86 ? -4.400 -10.611 1.304 1.00 91.06 86 GLY A O 1
ATOM 643 N N . ALA A 1 87 ? -5.087 -12.606 0.528 1.00 93.00 87 ALA A N 1
ATOM 644 C CA . ALA A 1 87 ? -4.771 -13.349 1.735 1.00 93.00 87 ALA A CA 1
ATOM 645 C C . ALA A 1 87 ? -4.063 -14.666 1.398 1.00 93.00 87 ALA A C 1
ATOM 647 O O . ALA A 1 87 ? -4.397 -15.336 0.422 1.00 93.00 87 ALA A O 1
ATOM 648 N N . LYS A 1 88 ? -3.095 -15.055 2.231 1.00 91.50 88 LYS A N 1
ATOM 649 C CA . LYS A 1 88 ? -2.399 -16.345 2.165 1.00 91.50 88 LYS A CA 1
ATOM 650 C C . LYS A 1 88 ? -2.253 -16.891 3.580 1.00 91.50 88 LYS A C 1
ATOM 652 O O . LYS A 1 88 ? -1.718 -16.209 4.449 1.00 91.50 88 LYS A O 1
ATOM 657 N N . ASN A 1 89 ? -2.738 -18.108 3.824 1.00 93.69 89 ASN A N 1
ATOM 658 C CA . ASN A 1 89 ? -2.691 -18.767 5.139 1.00 93.69 89 ASN A CA 1
ATOM 659 C C . ASN A 1 89 ? -3.269 -17.904 6.283 1.00 93.69 89 ASN A C 1
ATOM 661 O O . ASN A 1 89 ? -2.660 -17.776 7.343 1.00 93.69 89 ASN A O 1
ATOM 665 N N . GLY A 1 90 ? -4.414 -17.255 6.042 1.00 94.06 90 GLY A N 1
ATOM 666 C CA . GLY A 1 90 ? -5.076 -16.390 7.028 1.00 94.06 90 GLY A CA 1
ATOM 667 C C . GLY A 1 90 ? -4.376 -15.052 7.298 1.00 94.06 90 GLY A C 1
ATOM 668 O O . GLY A 1 90 ? -4.789 -14.323 8.193 1.00 94.06 90 GLY A O 1
ATOM 669 N N . ARG A 1 91 ? -3.326 -14.707 6.541 1.00 92.12 91 ARG A N 1
ATOM 670 C CA . ARG A 1 91 ? -2.586 -13.443 6.667 1.00 92.12 91 ARG A CA 1
ATOM 671 C C . ARG A 1 91 ? -2.801 -12.571 5.437 1.00 92.12 91 ARG A C 1
ATOM 673 O O . ARG A 1 91 ? -2.921 -13.103 4.333 1.00 92.12 91 ARG A O 1
ATOM 680 N N . LYS A 1 92 ? -2.811 -11.244 5.620 1.00 88.38 92 LYS A N 1
ATOM 681 C CA . LYS A 1 92 ? -2.771 -10.284 4.504 1.00 88.38 92 LYS A CA 1
ATOM 682 C C . LYS A 1 92 ? -1.512 -10.543 3.679 1.00 88.38 92 LYS A C 1
ATOM 684 O O . LYS A 1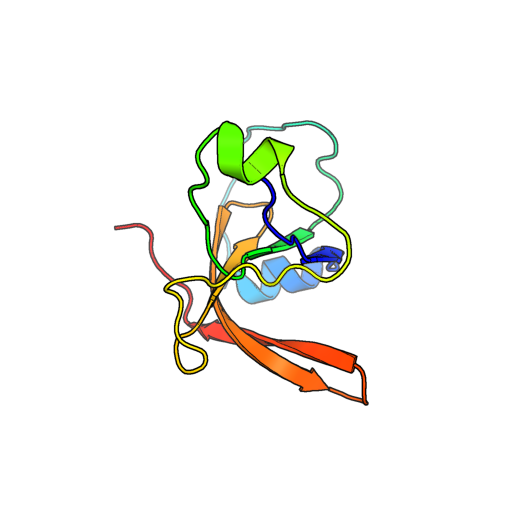 92 ? -0.438 -10.760 4.238 1.00 88.38 92 LYS A O 1
ATOM 689 N N . ALA A 1 93 ? -1.662 -10.551 2.366 1.00 91.88 93 ALA A N 1
ATOM 690 C CA . ALA A 1 93 ? -0.581 -10.821 1.436 1.00 91.88 93 ALA A CA 1
ATOM 691 C C . ALA A 1 93 ? -0.717 -9.930 0.205 1.00 91.88 93 ALA A C 1
ATOM 693 O O . ALA A 1 93 ? -1.803 -9.440 -0.101 1.00 91.88 93 ALA A O 1
ATOM 694 N N . VAL A 1 94 ? 0.387 -9.776 -0.515 1.00 91.50 94 VAL A N 1
ATOM 695 C CA . VAL A 1 94 ? 0.425 -9.104 -1.810 1.00 91.50 94 VAL A CA 1
ATOM 696 C C . VAL A 1 94 ? 0.957 -10.092 -2.838 1.00 91.50 94 VAL A C 1
ATOM 698 O O . VAL A 1 94 ? 1.969 -10.757 -2.610 1.00 91.50 94 VAL A O 1
ATOM 701 N N . ARG A 1 95 ? 0.257 -10.223 -3.964 1.00 93.06 95 ARG A N 1
ATOM 702 C CA . ARG A 1 95 ? 0.734 -10.968 -5.130 1.00 93.06 95 ARG A CA 1
ATOM 703 C C . ARG A 1 95 ? 1.417 -9.993 -6.077 1.00 93.06 95 ARG A C 1
ATOM 705 O O . ARG A 1 95 ? 0.754 -9.091 -6.581 1.00 93.06 95 ARG A O 1
ATOM 712 N N . LEU A 1 96 ? 2.705 -10.207 -6.327 1.00 93.44 96 LEU A N 1
ATOM 713 C CA . LEU A 1 96 ? 3.442 -9.476 -7.354 1.00 93.44 96 LEU A CA 1
ATOM 714 C C . LEU A 1 96 ? 3.008 -9.951 -8.745 1.00 93.44 96 LEU A C 1
ATOM 716 O O . LEU A 1 96 ? 2.826 -11.150 -8.974 1.00 93.44 96 LEU A O 1
ATOM 720 N N . GLY A 1 97 ? 2.783 -8.991 -9.631 1.00 90.94 97 GLY A N 1
ATOM 721 C CA . GLY A 1 97 ? 2.485 -9.169 -11.041 1.00 90.94 97 GLY A CA 1
ATOM 722 C C . GLY A 1 97 ? 3.705 -8.847 -11.895 1.00 90.94 97 GLY A C 1
ATOM 723 O O . GLY A 1 97 ? 4.826 -9.228 -11.564 1.00 90.94 97 GLY A O 1
ATOM 724 N N . GLU A 1 98 ? 3.464 -8.167 -13.008 1.00 91.69 98 GLU A N 1
ATOM 725 C CA . GLU A 1 98 ? 4.520 -7.722 -13.912 1.00 91.69 98 GLU A CA 1
ATOM 726 C C . GLU A 1 98 ? 5.431 -6.665 -13.276 1.00 91.69 98 GLU A C 1
ATOM 728 O O . GLU A 1 98 ? 5.009 -5.899 -12.401 1.00 91.69 98 GLU A O 1
ATOM 733 N N . SER A 1 99 ? 6.690 -6.646 -13.721 1.00 90.81 99 SER A N 1
ATOM 734 C CA . SER A 1 99 ? 7.593 -5.530 -13.449 1.00 90.81 99 SER A CA 1
ATOM 735 C C . SER A 1 99 ? 7.093 -4.323 -14.226 1.00 90.81 99 SER A C 1
ATOM 737 O O . SER A 1 99 ? 6.784 -4.438 -15.410 1.00 90.81 99 SER A O 1
ATOM 739 N N . LEU A 1 100 ? 7.035 -3.178 -13.563 1.00 87.81 100 LEU A N 1
ATOM 740 C CA . LEU A 1 100 ? 6.763 -1.905 -14.207 1.00 87.81 100 LEU A CA 1
ATOM 741 C C . LEU A 1 100 ? 8.114 -1.318 -14.626 1.00 87.81 100 LEU A C 1
ATOM 743 O O . LEU A 1 100 ? 9.095 -1.414 -13.887 1.00 87.81 100 LEU A O 1
ATOM 747 N N . SER A 1 101 ? 8.195 -0.791 -15.840 1.00 79.00 101 SER A N 1
ATOM 748 C CA . SER A 1 101 ? 9.353 -0.020 -16.288 1.00 79.00 101 SER A CA 1
ATOM 749 C C . SER A 1 101 ? 9.087 1.452 -15.982 1.00 79.00 101 SER A C 1
ATOM 751 O O . SER A 1 101 ? 7.982 1.928 -16.229 1.00 79.00 101 SER A O 1
ATOM 753 N N . ASP A 1 102 ? 10.074 2.144 -15.414 1.00 60.06 102 ASP A N 1
ATOM 754 C CA . ASP A 1 102 ? 10.071 3.608 -15.335 1.00 60.06 102 ASP A CA 1
ATOM 755 C C . ASP A 1 102 ? 10.328 4.108 -16.771 1.00 60.06 102 ASP A C 1
ATOM 757 O O . ASP A 1 102 ? 11.439 3.947 -17.282 1.00 60.06 102 ASP A O 1
ATOM 761 N N . GLU A 1 103 ? 9.282 4.563 -17.468 1.00 42.78 103 GLU A N 1
ATOM 762 C CA . GLU A 1 103 ? 9.411 5.297 -18.742 1.00 42.78 103 GLU A CA 1
ATOM 763 C C . GLU A 1 103 ? 9.801 6.760 -18.501 1.00 42.78 103 GLU A C 1
ATOM 765 O O . GLU A 1 103 ? 9.208 7.391 -17.594 1.00 42.78 103 GLU A O 1
#

pLDDT: mean 73.09, std 20.01, range [33.0, 94.06]

Secondary structure (DSSP, 8-state):
----EEEEEE-HHHHHHHT-S-------PPS-TT-EEEEEE-------HHHHHT--TT-----S--TTSPEEEEETTS-EEEEEEEEETTEEEEEEEEEEP--

Foldseek 3Di:
DPWPKDKDFDDPVVVVVVVPDDDDDDDDDDPDVPTKIKIWTQDDDDDDPVRVVPDDPPDDDDDPRDLPFFTWIAIPVGKIFGWHWDDDPNHIDIDTDDTDDDD

Sequence (103 aa):
DAAGRLDWALPVEWLQRLAGSEAEHGEQAGPDSSANWLSVELAPVALDEASLESLEVGDIIATDHRCDQPLVARSADGRTFAAFIGAKNGRKAVRLGESLSDE